Protein AF-A0A7S3XYK9-F1 (afdb_monomer_lite)

InterPro domains:
  IPR036617 Barrier-to-autointegration factor, BAF superfamily [G3DSA:1.10.150.40] (15-104)

Radius of gyration: 13.18 Å; chains: 1; bounding box: 29×31×31 Å

Secondary structure (DSSP, 8-state):
-PPPP-GGG----HHHHHHHHHSPP-S-GGGSTT--HHHHHHHHHSTT---SHHHHHHHHHHT--TT--HHHHHHHHHHHHHHTT--SSHHHHHHHHHHHHHHHSTTS--GGGSPP--

Sequence (118 aa):
MAAQYHPKRSQVSDEQLAQFLISRITGAVDEVPGVGPVAKRKLAEAEDNIQTTHQLLGKYLTLKGKETDCIEHCETFYQWLKTIGINQYRGAIVRSIAEKANTMMPGIYEGSLYPDDD

Structure (mmCIF, N/CA/C/O backbone):
data_AF-A0A7S3XYK9-F1
#
_entry.id   AF-A0A7S3XYK9-F1
#
loop_
_atom_site.group_PDB
_atom_site.id
_atom_site.type_symbol
_atom_site.label_atom_id
_atom_site.label_alt_id
_atom_site.label_comp_id
_atom_site.label_asym_id
_atom_site.label_entity_id
_atom_site.label_seq_id
_atom_site.pdbx_PDB_ins_code
_atom_site.Cartn_x
_atom_site.Cartn_y
_atom_site.Cartn_z
_atom_site.occupancy
_atom_site.B_iso_or_equiv
_atom_site.auth_seq_id
_atom_site.auth_comp_id
_atom_site.auth_asym_id
_atom_site.auth_atom_id
_atom_site.pdbx_PDB_model_num
ATOM 1 N N . MET A 1 1 ? -14.792 7.675 -17.427 1.00 43.09 1 MET A N 1
ATOM 2 C CA . MET A 1 1 ? -13.454 7.048 -17.391 1.00 43.09 1 MET A CA 1
ATOM 3 C C . MET A 1 1 ? -13.167 6.619 -15.963 1.00 43.09 1 MET A C 1
ATOM 5 O O . MET A 1 1 ? -13.463 7.388 -15.054 1.00 43.09 1 MET A O 1
ATOM 9 N N . ALA A 1 2 ? -12.713 5.385 -15.735 1.00 54.56 2 ALA A N 1
ATOM 10 C CA . ALA A 1 2 ? -12.299 4.970 -14.396 1.00 54.56 2 ALA A CA 1
ATOM 11 C C . ALA A 1 2 ? -11.046 5.769 -13.999 1.00 54.56 2 ALA A C 1
ATOM 13 O O . ALA A 1 2 ? -10.176 5.978 -14.836 1.00 54.56 2 ALA A O 1
ATOM 14 N N . ALA A 1 3 ? -10.978 6.266 -12.761 1.00 73.25 3 ALA A N 1
ATOM 15 C CA . ALA A 1 3 ? -9.769 6.922 -12.266 1.00 73.25 3 ALA A CA 1
ATOM 16 C C . ALA A 1 3 ? -8.603 5.924 -12.293 1.00 73.25 3 ALA A C 1
ATOM 18 O O . ALA A 1 3 ? -8.760 4.835 -11.735 1.00 73.25 3 ALA A O 1
ATOM 19 N N . GLN A 1 4 ? -7.496 6.314 -12.923 1.00 84.56 4 GLN A N 1
ATOM 20 C CA . GLN A 1 4 ? -6.237 5.571 -12.980 1.00 84.56 4 GLN A CA 1
ATOM 21 C C . GLN A 1 4 ? -5.319 6.016 -11.834 1.00 84.56 4 GLN A C 1
ATOM 23 O O . GLN A 1 4 ? -5.370 7.172 -11.394 1.00 84.56 4 GLN A O 1
ATOM 28 N N . TYR A 1 5 ? -4.501 5.100 -11.332 1.00 89.06 5 TYR A N 1
ATOM 29 C CA . TYR A 1 5 ? -3.456 5.384 -10.366 1.00 89.06 5 TYR A CA 1
ATOM 30 C C . TYR A 1 5 ? -2.380 6.292 -10.967 1.00 89.06 5 TYR A C 1
ATOM 32 O O . TYR A 1 5 ? -1.943 6.114 -12.100 1.00 89.06 5 TYR A O 1
ATOM 40 N N . HIS A 1 6 ? -1.925 7.248 -10.160 1.00 87.44 6 HIS A N 1
ATOM 41 C CA . HIS A 1 6 ? -0.733 8.033 -10.441 1.00 87.44 6 HIS A CA 1
ATOM 42 C C . HIS A 1 6 ? -0.025 8.360 -9.116 1.00 87.44 6 HIS A C 1
ATOM 44 O O . HIS A 1 6 ? -0.682 8.882 -8.202 1.00 87.44 6 HIS A O 1
ATOM 50 N N . PRO A 1 7 ? 1.287 8.096 -8.969 1.00 84.62 7 PRO A N 1
ATOM 51 C CA . PRO A 1 7 ? 1.997 8.279 -7.705 1.00 84.62 7 PRO A CA 1
ATOM 52 C C . PRO A 1 7 ? 2.022 9.743 -7.256 1.00 84.62 7 PRO A C 1
ATOM 54 O O . PRO A 1 7 ? 1.867 10.012 -6.064 1.00 84.62 7 PRO A O 1
ATOM 57 N N . LYS A 1 8 ? 2.110 10.709 -8.184 1.00 84.44 8 LYS A N 1
ATOM 58 C CA . LYS A 1 8 ? 2.086 12.147 -7.844 1.00 84.44 8 LYS A CA 1
ATOM 59 C C . LYS A 1 8 ? 0.718 12.651 -7.382 1.00 84.44 8 LYS A C 1
ATOM 61 O O . LYS A 1 8 ? 0.630 13.705 -6.768 1.00 84.44 8 LYS A O 1
ATOM 66 N N . ARG A 1 9 ? -0.352 11.888 -7.633 1.00 85.75 9 ARG A N 1
ATOM 67 C CA . ARG A 1 9 ? -1.706 12.186 -7.134 1.00 85.75 9 ARG A CA 1
ATOM 68 C C . ARG A 1 9 ? -1.969 11.558 -5.760 1.00 85.75 9 ARG A C 1
ATOM 70 O O . ARG A 1 9 ? -3.082 11.650 -5.237 1.00 85.75 9 ARG A O 1
ATOM 77 N N . SER A 1 10 ? -0.977 10.877 -5.179 1.00 82.88 10 SER A N 1
ATOM 78 C CA . SER A 1 10 ? -1.071 10.353 -3.818 1.00 82.88 10 SER A CA 1
ATOM 79 C C . SER A 1 10 ? -1.096 11.495 -2.799 1.00 82.88 10 SER A C 1
ATOM 81 O O . SER A 1 10 ? -0.338 12.452 -2.887 1.00 82.88 10 SER A O 1
ATOM 83 N N . GLN A 1 11 ? -1.983 11.389 -1.811 1.00 85.00 11 GLN A N 1
ATOM 84 C CA . GLN A 1 11 ? -2.095 12.354 -0.715 1.00 85.00 11 GLN A CA 1
ATOM 85 C C . GLN A 1 11 ? -1.312 11.853 0.508 1.00 85.00 11 GLN A C 1
ATOM 87 O O . GLN A 1 11 ? -1.889 11.640 1.571 1.00 85.00 11 GLN A O 1
ATOM 92 N N . VAL A 1 12 ? -0.017 11.585 0.332 1.00 90.75 12 VAL A N 1
ATOM 93 C CA . VAL A 1 12 ? 0.916 11.226 1.413 1.00 90.75 12 VAL A CA 1
ATOM 94 C C . VAL A 1 12 ? 2.098 12.185 1.364 1.00 90.75 12 VAL A C 1
ATOM 96 O O . VAL A 1 12 ? 2.652 12.405 0.286 1.00 90.75 12 VAL A O 1
ATOM 99 N N . SER A 1 13 ? 2.460 12.784 2.501 1.00 91.62 13 SER A N 1
ATOM 100 C CA . SER A 1 13 ? 3.654 13.630 2.547 1.00 91.62 13 SER A CA 1
ATOM 101 C C . SER A 1 13 ? 4.913 12.774 2.433 1.00 91.62 13 SER A C 1
ATOM 103 O O . SER A 1 13 ? 4.936 11.620 2.870 1.00 91.62 13 SER A O 1
ATOM 105 N N . ASP A 1 14 ? 5.984 13.339 1.880 1.00 90.94 14 ASP A N 1
ATOM 106 C CA . ASP A 1 14 ? 7.246 12.607 1.753 1.00 90.94 14 ASP A CA 1
ATOM 107 C C . ASP A 1 14 ? 7.827 12.224 3.123 1.00 90.94 14 ASP A C 1
ATOM 109 O O . ASP A 1 14 ? 8.415 11.157 3.258 1.00 90.94 14 ASP A O 1
ATOM 113 N N . GLU A 1 15 ? 7.583 13.027 4.164 1.00 94.56 15 GLU A N 1
ATOM 114 C CA . GLU A 1 15 ? 7.961 12.707 5.546 1.00 94.56 15 GLU A CA 1
ATOM 115 C C . GLU A 1 15 ? 7.201 11.484 6.086 1.00 94.56 15 GLU A C 1
ATOM 117 O O . GLU A 1 15 ? 7.814 10.555 6.613 1.00 94.56 15 GLU A O 1
ATOM 122 N N . GLN A 1 16 ? 5.874 11.441 5.910 1.00 95.12 16 GLN A N 1
ATOM 123 C CA . GLN A 1 16 ? 5.058 10.294 6.327 1.00 95.12 16 GLN A CA 1
ATOM 124 C C . GLN A 1 16 ? 5.470 9.023 5.586 1.00 95.12 16 GLN A C 1
ATOM 126 O O . GLN A 1 16 ? 5.561 7.950 6.189 1.00 95.12 16 GLN A O 1
ATOM 131 N N . LEU A 1 17 ? 5.735 9.143 4.283 1.00 95.38 17 LEU A N 1
ATOM 132 C CA . LEU A 1 17 ? 6.207 8.031 3.475 1.00 95.38 17 LEU A CA 1
ATOM 133 C C . LEU A 1 17 ? 7.583 7.559 3.955 1.00 95.38 17 LEU A C 1
ATOM 135 O O . LEU A 1 17 ? 7.732 6.380 4.263 1.00 95.38 17 LEU A O 1
ATOM 139 N N . ALA A 1 18 ? 8.560 8.458 4.086 1.00 96.19 18 ALA A N 1
ATOM 140 C CA . ALA A 1 18 ? 9.910 8.126 4.536 1.00 96.19 18 ALA A CA 1
ATOM 141 C C . ALA A 1 18 ? 9.897 7.425 5.901 1.00 96.19 18 ALA A C 1
ATOM 143 O O . ALA A 1 18 ? 10.529 6.378 6.061 1.00 96.19 18 ALA A O 1
ATOM 144 N N . GLN A 1 19 ? 9.108 7.937 6.852 1.00 96.75 19 GLN A N 1
ATOM 145 C CA . GLN A 1 19 ? 8.955 7.325 8.167 1.00 96.75 19 GLN A CA 1
ATOM 146 C C . GLN A 1 19 ? 8.391 5.902 8.069 1.00 96.75 19 GLN A C 1
ATOM 148 O O . GLN A 1 19 ? 8.907 4.988 8.717 1.00 96.75 19 GLN A O 1
ATOM 153 N N . PHE A 1 20 ? 7.367 5.676 7.243 1.00 97.19 20 PHE A N 1
ATOM 154 C CA . PHE A 1 20 ? 6.808 4.340 7.027 1.00 97.19 20 PHE A CA 1
ATOM 155 C C . PHE A 1 20 ? 7.827 3.376 6.389 1.00 97.19 20 PHE A C 1
ATOM 157 O O . PHE A 1 20 ? 7.928 2.210 6.792 1.00 97.19 20 PHE A O 1
ATOM 164 N N . LEU A 1 21 ? 8.635 3.849 5.435 1.00 97.00 21 LEU A N 1
ATOM 165 C CA . LEU A 1 21 ? 9.636 3.028 4.747 1.00 97.00 21 LEU A CA 1
ATOM 166 C C . LEU A 1 21 ? 10.754 2.549 5.676 1.00 97.00 21 LEU A C 1
ATOM 168 O O . LEU A 1 21 ? 11.120 1.375 5.604 1.00 97.00 21 LEU A O 1
ATOM 172 N N . ILE A 1 22 ? 11.228 3.389 6.598 1.00 96.31 22 ILE A N 1
ATOM 173 C CA . ILE A 1 22 ? 12.285 3.005 7.551 1.00 96.31 22 ILE A CA 1
ATOM 174 C C . ILE A 1 22 ? 11.758 2.249 8.780 1.00 96.31 22 ILE A C 1
ATOM 176 O O . ILE A 1 22 ? 12.515 1.551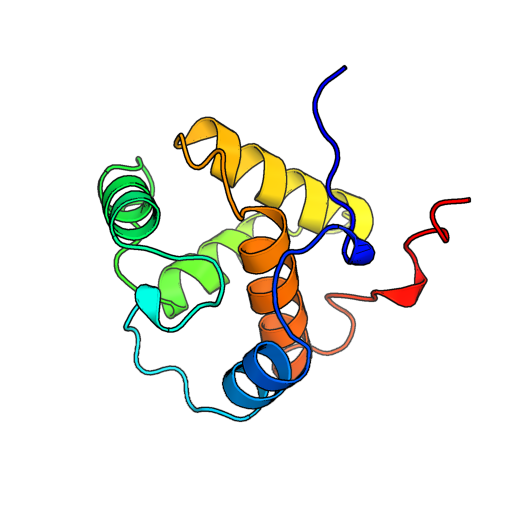 9.452 1.00 96.31 22 ILE A O 1
ATOM 180 N N . SER A 1 23 ? 10.465 2.371 9.090 1.00 95.88 23 SER A N 1
ATOM 181 C CA . SER A 1 23 ? 9.874 1.745 10.278 1.00 95.88 23 SER A CA 1
ATOM 182 C C . SER A 1 23 ? 9.700 0.234 10.115 1.00 95.88 23 SER A C 1
ATOM 184 O O . SER A 1 23 ? 9.446 -0.279 9.021 1.00 95.88 23 SER A O 1
ATOM 186 N N . ARG A 1 24 ? 9.782 -0.507 11.223 1.00 95.88 24 ARG A N 1
ATOM 187 C CA . ARG A 1 24 ? 9.423 -1.931 11.242 1.00 95.88 24 ARG A CA 1
ATOM 188 C C . ARG A 1 24 ? 7.907 -2.087 11.092 1.00 95.88 24 ARG A C 1
ATOM 190 O O . ARG A 1 24 ? 7.155 -1.393 11.763 1.00 95.88 24 ARG A O 1
ATOM 197 N N . ILE A 1 25 ? 7.481 -3.047 10.276 1.00 96.69 25 ILE A N 1
ATOM 198 C CA . ILE A 1 25 ? 6.072 -3.438 10.159 1.00 96.69 25 ILE A CA 1
ATOM 199 C C . ILE A 1 25 ? 5.640 -4.123 11.457 1.00 96.69 25 ILE A C 1
ATOM 201 O O . ILE A 1 25 ? 6.236 -5.125 11.860 1.00 96.69 25 ILE A O 1
ATOM 205 N N . THR A 1 26 ? 4.612 -3.589 12.114 1.00 97.31 26 THR A N 1
ATOM 206 C CA . THR A 1 26 ? 4.078 -4.154 13.365 1.00 97.31 26 THR A CA 1
ATOM 207 C C . THR A 1 26 ? 2.920 -5.113 13.116 1.00 97.31 26 THR A C 1
ATOM 209 O O . THR A 1 26 ? 2.616 -5.961 13.953 1.00 97.31 26 THR A O 1
ATOM 212 N N . GLY A 1 27 ? 2.293 -5.005 11.941 1.00 96.62 27 GLY A N 1
ATOM 213 C CA . GLY A 1 27 ? 1.065 -5.712 11.602 1.00 96.62 27 GLY A CA 1
ATOM 214 C C . GLY A 1 27 ? -0.194 -4.888 11.860 1.00 96.62 27 GLY A C 1
ATOM 215 O O . GLY A 1 27 ? -1.265 -5.332 11.463 1.00 96.62 27 GLY A O 1
ATOM 216 N N . ALA A 1 28 ? -0.096 -3.692 12.443 1.00 97.31 28 ALA A N 1
ATOM 217 C CA . ALA A 1 28 ? -1.213 -2.759 12.521 1.00 97.31 28 ALA A CA 1
ATOM 218 C C . ALA A 1 28 ? -1.475 -2.137 11.139 1.00 97.31 28 ALA A C 1
ATOM 220 O O . ALA A 1 28 ? -0.694 -1.322 10.668 1.00 97.31 28 ALA A O 1
ATOM 221 N N . VAL A 1 29 ? -2.569 -2.518 10.471 1.00 97.06 29 VAL A N 1
ATOM 222 C CA . VAL A 1 29 ? -2.834 -2.096 9.078 1.00 97.06 29 VAL A CA 1
ATOM 223 C C . VAL A 1 29 ? -3.011 -0.578 8.902 1.00 97.06 29 VAL A C 1
ATOM 225 O O . VAL A 1 29 ? -2.794 -0.051 7.817 1.00 97.06 29 VAL A O 1
ATOM 228 N N . ASP A 1 30 ? -3.375 0.133 9.968 1.00 96.38 30 ASP A N 1
ATOM 229 C CA . ASP A 1 30 ? -3.465 1.597 10.044 1.00 96.38 30 ASP A CA 1
ATOM 230 C C . ASP A 1 30 ? -2.104 2.301 10.174 1.00 96.38 30 ASP A C 1
ATOM 232 O O . ASP A 1 30 ? -2.048 3.527 10.140 1.00 96.38 30 ASP A O 1
ATOM 236 N N . GLU A 1 31 ? -0.997 1.555 10.256 1.00 96.75 31 GLU A N 1
ATOM 237 C CA . GLU A 1 31 ? 0.353 2.114 10.114 1.00 96.75 31 GLU A CA 1
ATOM 238 C C . GLU A 1 31 ? 0.676 2.495 8.652 1.00 96.75 31 GLU A C 1
ATOM 240 O O . GLU A 1 31 ? 1.628 3.231 8.398 1.00 96.75 31 GLU A O 1
ATOM 245 N N . VAL A 1 32 ? -0.118 2.009 7.687 1.00 97.81 32 VAL A N 1
ATOM 246 C CA . VAL A 1 32 ? 0.026 2.311 6.257 1.00 97.81 32 VAL A CA 1
ATOM 247 C C . VAL A 1 32 ? -0.604 3.674 5.947 1.00 97.81 32 VAL A C 1
ATOM 249 O O . VAL A 1 32 ? -1.814 3.845 6.141 1.00 97.81 32 VAL A O 1
ATOM 252 N N . PRO A 1 33 ? 0.152 4.644 5.399 1.00 97.88 33 PRO A N 1
ATOM 253 C CA . PRO A 1 33 ? -0.414 5.927 5.002 1.00 97.88 33 PRO A CA 1
ATOM 254 C C . PRO A 1 33 ? -1.617 5.779 4.057 1.00 97.88 33 PRO A C 1
ATOM 256 O O . PRO A 1 33 ? -1.597 5.034 3.078 1.00 97.88 33 PRO A O 1
ATOM 259 N N . GLY A 1 34 ? -2.697 6.497 4.373 1.00 96.44 34 GLY A N 1
ATOM 260 C CA . GLY A 1 34 ? -3.981 6.404 3.671 1.00 96.44 34 GLY A CA 1
ATOM 261 C C . GLY A 1 34 ? -4.962 5.370 4.242 1.00 96.44 34 GLY A C 1
ATOM 262 O O . GLY A 1 34 ? -6.141 5.408 3.883 1.00 96.44 34 GLY A O 1
ATOM 263 N N . VAL A 1 35 ? -4.543 4.498 5.169 1.00 97.75 35 VAL A N 1
ATOM 264 C CA . VAL A 1 35 ? -5.444 3.552 5.851 1.00 97.75 35 VAL A CA 1
ATOM 265 C C . VAL A 1 35 ? -6.016 4.171 7.130 1.00 97.75 35 VAL A C 1
ATOM 267 O O . VAL A 1 35 ? -5.479 4.032 8.222 1.00 97.75 35 VAL A O 1
ATOM 270 N N . GLY A 1 36 ? -7.158 4.848 6.995 1.00 96.56 36 GLY A N 1
ATOM 271 C CA . GLY A 1 36 ? -7.961 5.312 8.135 1.00 96.56 36 GLY A CA 1
ATOM 272 C C . GLY A 1 36 ? -8.956 4.260 8.661 1.00 96.56 36 GLY A C 1
ATOM 273 O O . GLY A 1 36 ? -9.079 3.176 8.084 1.00 96.56 36 GLY A O 1
ATOM 274 N N . PRO A 1 37 ? -9.766 4.587 9.692 1.00 97.69 37 PRO A N 1
ATOM 275 C CA . PRO A 1 37 ? -10.712 3.649 10.315 1.00 97.69 37 PRO A CA 1
ATOM 276 C C . PRO A 1 37 ? -11.695 2.992 9.335 1.00 97.69 37 PRO A C 1
ATOM 278 O O . PRO A 1 37 ? -12.020 1.813 9.461 1.00 97.69 37 PRO A O 1
ATOM 281 N N . VAL A 1 38 ? -12.152 3.742 8.325 1.00 97.56 38 VAL A N 1
ATOM 282 C CA . VAL A 1 38 ? -13.059 3.224 7.287 1.00 97.56 38 VAL A CA 1
ATOM 283 C C . VAL A 1 38 ? -12.343 2.237 6.367 1.00 97.56 38 VAL A C 1
ATOM 285 O O . VAL A 1 38 ? -12.889 1.173 6.091 1.00 97.56 38 VAL A O 1
ATOM 288 N N . ALA A 1 39 ? -11.126 2.563 5.919 1.00 98.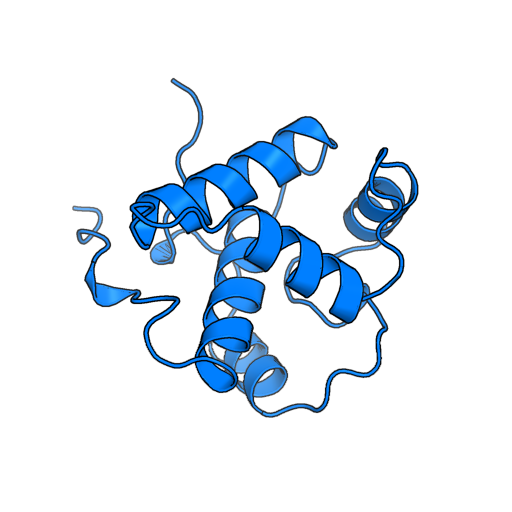06 39 ALA A N 1
ATOM 289 C CA . ALA A 1 39 ? -10.330 1.679 5.071 1.00 98.06 39 ALA A CA 1
ATOM 290 C C . ALA A 1 39 ? -9.954 0.393 5.820 1.00 98.06 39 ALA A C 1
ATOM 292 O O . ALA A 1 39 ? -10.159 -0.692 5.291 1.00 98.06 39 ALA A O 1
ATOM 293 N N . LYS A 1 40 ? -9.523 0.507 7.084 1.00 98.31 40 LYS A N 1
ATOM 294 C CA . LYS A 1 40 ? -9.255 -0.628 7.980 1.00 98.31 40 LYS A CA 1
ATOM 295 C C . LYS A 1 40 ? -10.461 -1.559 8.109 1.00 98.31 40 LYS A C 1
ATOM 297 O O . LYS A 1 40 ? -10.321 -2.767 7.956 1.00 98.31 40 LYS A O 1
ATOM 302 N N . ARG A 1 41 ? -11.659 -1.003 8.326 1.00 98.31 41 ARG A N 1
ATOM 303 C CA . ARG A 1 41 ? -12.896 -1.794 8.369 1.00 98.31 41 ARG A CA 1
ATOM 304 C C . ARG A 1 41 ? -13.177 -2.481 7.029 1.00 98.31 41 ARG A C 1
ATOM 306 O O . ARG A 1 41 ? -13.501 -3.659 7.022 1.00 98.31 41 ARG A O 1
ATOM 313 N N . LYS A 1 42 ? -13.019 -1.778 5.903 1.00 98.50 42 LYS A N 1
ATOM 314 C CA . LYS A 1 42 ? -13.246 -2.355 4.567 1.00 98.50 42 LYS A CA 1
ATOM 315 C C . LYS A 1 42 ? -12.258 -3.452 4.194 1.00 98.50 42 LYS A C 1
ATOM 317 O O . LYS A 1 42 ? -12.660 -4.419 3.564 1.00 98.50 42 LYS A O 1
ATOM 322 N N . LEU A 1 43 ? -11.010 -3.335 4.630 1.00 98.44 43 LEU A N 1
ATOM 323 C CA . LEU A 1 43 ? -10.001 -4.383 4.494 1.00 98.44 43 LEU A CA 1
ATOM 324 C C . LEU A 1 43 ? -10.401 -5.656 5.256 1.00 98.44 43 LEU A C 1
ATOM 326 O O . LEU A 1 43 ? -10.314 -6.744 4.694 1.00 98.44 43 LEU A O 1
ATOM 330 N N . ALA A 1 44 ? -10.906 -5.516 6.485 1.00 98.19 44 ALA A N 1
ATOM 331 C CA . ALA A 1 44 ? -11.368 -6.645 7.294 1.00 98.19 44 ALA A CA 1
ATOM 332 C C . ALA A 1 44 ? -12.696 -7.257 6.799 1.00 98.19 44 ALA A C 1
ATOM 334 O O . ALA A 1 44 ? -12.908 -8.455 6.942 1.00 98.19 44 ALA A O 1
ATOM 335 N N . GLU A 1 45 ? -13.591 -6.448 6.222 1.00 98.06 45 GLU A N 1
ATOM 336 C CA . GLU A 1 45 ? -14.873 -6.891 5.639 1.00 98.06 45 GLU A CA 1
ATOM 337 C C . GLU A 1 45 ? -14.730 -7.489 4.226 1.00 98.06 45 GLU A C 1
ATOM 339 O O . GLU A 1 45 ? -15.681 -8.083 3.719 1.00 98.06 45 GLU A O 1
ATOM 344 N N . ALA A 1 46 ? -13.585 -7.297 3.562 1.00 97.19 46 ALA A N 1
ATOM 345 C CA . ALA A 1 46 ? -13.331 -7.852 2.238 1.00 97.19 46 ALA A CA 1
ATOM 346 C C . ALA A 1 46 ? -13.248 -9.385 2.283 1.00 97.19 46 ALA A C 1
ATOM 348 O O . ALA A 1 46 ? -12.918 -9.970 3.311 1.00 97.19 46 ALA A O 1
ATOM 349 N N . GLU A 1 47 ? -13.464 -10.035 1.137 1.00 96.94 47 GLU A N 1
ATOM 350 C CA . GLU A 1 47 ? -13.320 -11.492 0.997 1.00 96.94 47 GLU A CA 1
ATOM 351 C C . GLU A 1 47 ? -11.932 -11.987 1.441 1.00 96.94 47 GLU A C 1
ATOM 353 O O . GLU A 1 47 ? -11.820 -13.007 2.115 1.00 96.94 47 GLU A O 1
ATOM 358 N N . ASP A 1 48 ? -10.884 -11.211 1.145 1.00 96.31 48 ASP A N 1
ATOM 359 C CA . ASP A 1 48 ? -9.508 -11.505 1.555 1.00 96.31 48 ASP A CA 1
ATOM 360 C C . ASP A 1 48 ? -9.266 -11.356 3.081 1.00 96.31 48 ASP A C 1
ATOM 362 O O . ASP A 1 48 ? -8.211 -11.765 3.564 1.00 96.31 48 ASP A O 1
ATOM 366 N N . ASN A 1 49 ? -10.203 -10.757 3.837 1.00 97.69 49 ASN A N 1
ATOM 367 C CA . ASN A 1 49 ? -10.142 -10.509 5.288 1.00 97.69 49 ASN A CA 1
ATOM 368 C C . ASN A 1 49 ? -8.770 -9.982 5.756 1.00 97.69 49 ASN A C 1
ATOM 370 O O . ASN A 1 49 ? -8.054 -10.600 6.552 1.00 97.69 49 ASN A O 1
ATOM 374 N N . ILE A 1 50 ? -8.379 -8.823 5.226 1.00 98.38 50 ILE A N 1
ATOM 375 C CA . ILE A 1 50 ? -7.080 -8.210 5.496 1.00 98.38 50 ILE A CA 1
ATOM 376 C C . ILE A 1 50 ? -7.124 -7.506 6.856 1.00 98.38 50 ILE A C 1
ATOM 378 O O . ILE A 1 50 ? -7.732 -6.449 7.013 1.00 98.38 50 ILE A O 1
ATOM 382 N N . GLN A 1 51 ? -6.437 -8.078 7.842 1.00 97.94 51 GLN A N 1
ATOM 383 C CA . GLN A 1 51 ? -6.385 -7.572 9.218 1.00 97.94 51 GLN A CA 1
ATOM 384 C C . GLN A 1 51 ? -5.032 -6.949 9.573 1.00 97.94 51 GLN A C 1
ATOM 386 O O . GLN A 1 51 ? -4.931 -6.205 10.549 1.00 97.94 51 GLN A O 1
ATOM 391 N N . THR A 1 52 ? -3.996 -7.235 8.781 1.00 98.62 52 THR A N 1
ATOM 392 C CA . THR A 1 52 ? -2.622 -6.819 9.061 1.00 98.62 52 THR A CA 1
ATOM 393 C C . THR A 1 52 ? -1.922 -6.208 7.854 1.00 98.62 52 THR A C 1
ATOM 395 O O . THR A 1 52 ? -2.228 -6.526 6.703 1.00 98.62 52 THR A O 1
ATOM 398 N N . THR A 1 53 ? -0.904 -5.387 8.111 1.00 98.56 53 THR A N 1
ATOM 399 C CA . THR A 1 53 ? -0.023 -4.835 7.066 1.00 98.56 53 THR A CA 1
ATOM 400 C C . THR A 1 53 ? 0.671 -5.927 6.251 1.00 98.56 53 THR A C 1
ATOM 402 O O . THR A 1 53 ? 0.813 -5.793 5.039 1.00 98.56 53 THR A O 1
ATOM 405 N N . HIS A 1 54 ? 1.059 -7.036 6.889 1.00 98.44 54 HIS A N 1
ATOM 406 C CA . HIS A 1 54 ? 1.666 -8.184 6.210 1.00 98.44 54 HIS A CA 1
ATOM 407 C C . HIS A 1 54 ? 0.716 -8.796 5.178 1.00 98.44 54 HIS A C 1
ATOM 409 O O . HIS A 1 54 ? 1.129 -9.079 4.058 1.00 98.44 54 HIS A O 1
ATOM 415 N N . GLN A 1 55 ? -0.561 -8.960 5.534 1.00 98.69 55 GLN A N 1
ATOM 416 C CA . GLN A 1 55 ? -1.581 -9.452 4.608 1.00 98.69 55 GLN A CA 1
ATOM 417 C C . GLN A 1 55 ? -1.842 -8.451 3.482 1.00 98.69 55 GLN A C 1
ATOM 419 O O . GLN A 1 55 ? -1.986 -8.868 2.340 1.00 98.69 55 GLN A O 1
ATOM 424 N N . LEU A 1 56 ? -1.852 -7.144 3.768 1.00 98.62 56 LEU A N 1
ATOM 425 C CA . LEU A 1 56 ? -2.026 -6.121 2.733 1.00 98.62 56 LEU A CA 1
ATOM 426 C C . LEU A 1 56 ? -0.863 -6.116 1.727 1.00 98.62 56 LEU A C 1
ATOM 428 O O . LEU A 1 56 ? -1.090 -6.054 0.520 1.00 98.62 56 LEU A O 1
ATOM 432 N N . LEU A 1 57 ? 0.374 -6.253 2.214 1.00 98.44 57 LEU A N 1
ATOM 433 C CA . LEU A 1 57 ? 1.553 -6.476 1.373 1.00 98.44 57 LEU A CA 1
ATOM 434 C C . LEU A 1 57 ? 1.430 -7.775 0.580 1.00 98.44 57 LEU A C 1
ATOM 436 O O . LEU A 1 57 ? 1.627 -7.766 -0.628 1.00 98.44 57 LEU A O 1
ATOM 440 N N . GLY A 1 58 ? 1.051 -8.875 1.231 1.00 98.25 58 GLY A N 1
ATOM 441 C CA . GLY A 1 58 ? 0.800 -10.151 0.568 1.00 98.25 58 GLY A CA 1
ATOM 442 C C . GLY A 1 58 ? -0.217 -10.010 -0.562 1.00 98.25 58 GLY A C 1
ATOM 443 O O . GLY A 1 58 ? 0.036 -10.468 -1.672 1.00 98.25 58 GLY A O 1
ATOM 444 N N . LYS A 1 59 ? -1.316 -9.285 -0.326 1.00 98.50 59 LYS A N 1
ATOM 445 C CA . LYS A 1 59 ? -2.322 -9.010 -1.348 1.00 98.50 59 LYS A CA 1
ATOM 446 C C . LYS A 1 59 ? -1.732 -8.253 -2.529 1.00 98.50 59 LYS A C 1
ATOM 448 O O . LYS A 1 59 ? -1.927 -8.685 -3.660 1.00 98.50 59 LYS A O 1
ATOM 453 N N . TYR A 1 60 ? -0.979 -7.181 -2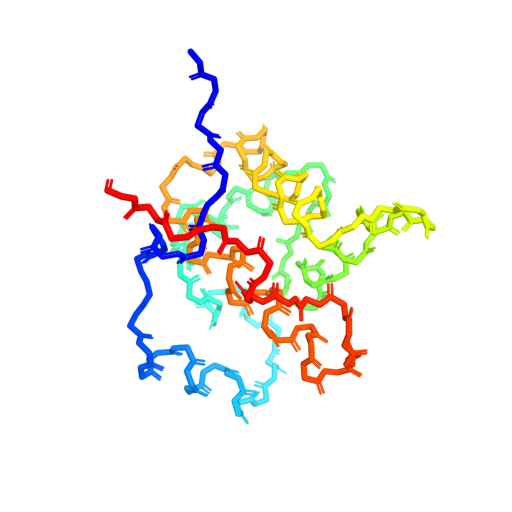.285 1.00 98.50 60 TYR A N 1
ATOM 454 C CA . TYR A 1 60 ? -0.261 -6.479 -3.349 1.00 98.50 60 TYR A CA 1
ATOM 455 C C . TYR A 1 60 ? 0.617 -7.447 -4.149 1.00 98.50 60 TYR A C 1
ATOM 457 O O . TYR A 1 60 ? 0.487 -7.524 -5.364 1.00 98.50 60 TYR A O 1
ATOM 465 N N . LEU A 1 61 ? 1.434 -8.263 -3.484 1.00 97.81 61 LEU A N 1
ATOM 466 C CA . LEU A 1 61 ? 2.342 -9.205 -4.146 1.00 97.81 61 LEU A CA 1
ATOM 467 C C . LEU A 1 61 ? 1.613 -10.273 -4.969 1.00 97.81 61 LEU A C 1
ATOM 469 O O . LEU A 1 61 ? 2.069 -10.605 -6.056 1.00 97.81 61 LEU A O 1
ATOM 473 N N . THR A 1 62 ? 0.461 -10.767 -4.509 1.00 97.56 62 THR A N 1
ATOM 474 C CA . THR A 1 62 ? -0.331 -11.760 -5.261 1.00 97.56 62 THR A CA 1
ATOM 475 C C . THR A 1 62 ? -0.866 -11.228 -6.592 1.00 97.56 62 THR A C 1
ATOM 477 O O . THR A 1 62 ? -1.182 -12.017 -7.476 1.00 97.56 62 THR A O 1
ATOM 480 N N . LEU A 1 63 ? -0.947 -9.902 -6.751 1.00 97.00 63 LEU A N 1
ATOM 481 C CA . LEU A 1 63 ? -1.372 -9.251 -7.991 1.00 97.00 63 LEU A CA 1
ATOM 482 C C . LEU A 1 63 ? -0.216 -9.052 -8.988 1.00 97.00 63 LEU A C 1
ATOM 484 O O . LEU A 1 63 ? -0.455 -8.575 -10.095 1.00 97.00 63 LEU A O 1
ATOM 488 N N . LYS A 1 64 ? 1.028 -9.402 -8.626 1.00 95.75 64 LYS A N 1
ATOM 489 C CA . LYS A 1 64 ? 2.177 -9.354 -9.538 1.00 95.75 64 LYS A CA 1
ATOM 490 C C . LYS A 1 64 ? 2.230 -10.631 -10.376 1.00 95.75 64 LYS A C 1
ATOM 492 O O . LYS A 1 64 ? 2.690 -11.672 -9.909 1.00 95.75 64 LYS A O 1
ATOM 497 N N . GLY A 1 65 ? 1.776 -10.547 -11.624 1.00 93.56 65 GLY A N 1
ATOM 498 C CA . GLY A 1 65 ? 1.979 -11.600 -12.615 1.00 93.56 65 GLY A CA 1
ATOM 499 C C . GLY A 1 65 ? 3.410 -11.622 -13.159 1.00 93.56 65 GLY A C 1
ATOM 500 O O . GLY A 1 65 ? 4.184 -10.685 -12.970 1.00 93.56 65 GLY A O 1
ATOM 501 N N . LYS A 1 66 ? 3.755 -12.701 -13.872 1.00 92.38 66 LYS A N 1
ATOM 502 C CA . LYS A 1 66 ? 5.092 -12.900 -14.460 1.00 92.38 66 LYS A CA 1
ATOM 503 C C . LYS A 1 66 ? 5.491 -11.781 -15.434 1.00 92.38 66 LYS A C 1
ATOM 505 O O . LYS A 1 66 ? 6.634 -11.347 -15.415 1.00 92.38 66 LYS A O 1
ATOM 510 N N . GLU A 1 67 ? 4.543 -11.329 -16.252 1.00 92.06 67 GLU A N 1
ATOM 511 C CA . GLU A 1 67 ? 4.746 -10.303 -17.288 1.00 92.06 67 GLU A CA 1
ATOM 512 C C . GLU A 1 67 ? 4.121 -8.951 -16.895 1.00 92.06 67 GLU A C 1
ATOM 514 O O . GLU A 1 67 ? 4.079 -8.030 -17.702 1.00 92.06 67 GLU A O 1
ATOM 519 N N . THR A 1 68 ? 3.607 -8.830 -15.664 1.00 91.69 68 THR A N 1
ATOM 520 C CA . THR A 1 68 ? 2.944 -7.612 -15.187 1.00 91.69 68 THR A CA 1
ATOM 521 C C . THR A 1 68 ? 3.993 -6.551 -14.891 1.00 91.69 68 THR A C 1
ATOM 523 O O . THR A 1 68 ? 4.840 -6.736 -14.008 1.00 91.69 68 THR A O 1
ATOM 526 N N . ASP A 1 69 ? 3.934 -5.421 -15.586 1.00 92.25 69 ASP A N 1
ATOM 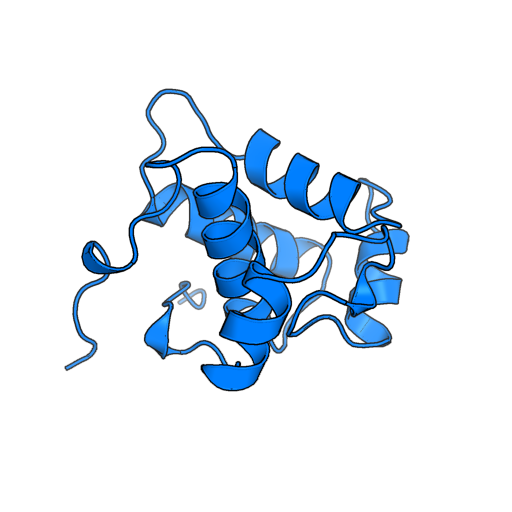527 C CA . ASP A 1 69 ? 4.850 -4.305 -15.352 1.00 92.25 69 ASP A CA 1
ATOM 528 C C . ASP A 1 69 ? 4.530 -3.551 -14.041 1.00 92.25 69 ASP A C 1
ATOM 530 O O . ASP A 1 69 ? 3.677 -3.953 -13.244 1.00 92.25 69 ASP A O 1
ATOM 534 N N . CYS A 1 70 ? 5.287 -2.496 -13.733 1.00 91.81 70 CYS A N 1
ATOM 535 C CA . CYS A 1 70 ? 5.058 -1.700 -12.524 1.00 91.81 70 CYS A CA 1
ATOM 536 C C . CYS A 1 70 ? 3.714 -0.952 -12.551 1.00 91.81 70 CYS A C 1
ATOM 538 O O . CYS A 1 70 ? 3.058 -0.829 -11.514 1.00 91.81 70 CYS A O 1
ATOM 540 N N . ILE A 1 71 ? 3.329 -0.410 -13.707 1.00 93.44 71 ILE A N 1
ATOM 541 C CA . ILE A 1 71 ? 2.148 0.443 -13.854 1.00 93.44 71 ILE A CA 1
ATOM 542 C C . ILE A 1 71 ? 0.895 -0.413 -13.718 1.00 93.44 71 ILE A C 1
ATOM 544 O O . ILE A 1 71 ? 0.021 -0.106 -12.908 1.00 93.44 71 ILE A O 1
ATOM 548 N N . GLU A 1 72 ? 0.843 -1.527 -14.443 1.00 94.69 72 GLU A N 1
ATOM 549 C CA . GLU A 1 72 ? -0.238 -2.503 -14.379 1.00 94.69 72 GLU A CA 1
ATOM 550 C C . GLU A 1 72 ? -0.383 -3.080 -12.966 1.00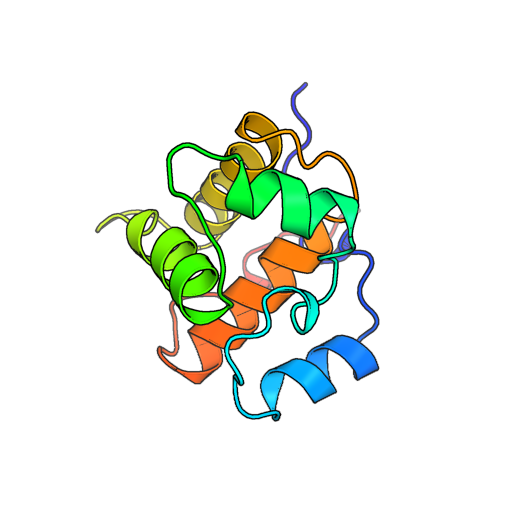 94.69 72 GLU A C 1
ATOM 552 O O . GLU A 1 72 ? -1.501 -3.222 -12.466 1.00 94.69 72 GLU A O 1
ATOM 557 N N . HIS A 1 73 ? 0.728 -3.361 -12.275 1.00 96.88 73 HIS A N 1
ATOM 558 C CA . HIS A 1 73 ? 0.690 -3.901 -10.915 1.00 96.88 73 HIS A CA 1
ATOM 559 C C . HIS A 1 73 ? 0.055 -2.922 -9.918 1.00 96.88 73 HIS A C 1
ATOM 561 O O . HIS A 1 73 ? -0.871 -3.283 -9.182 1.00 96.88 73 HIS A O 1
ATOM 567 N N . CYS A 1 74 ? 0.507 -1.666 -9.917 1.00 96.94 74 CYS A N 1
ATOM 568 C CA . CYS A 1 74 ? -0.060 -0.626 -9.063 1.00 96.94 74 CYS A CA 1
ATOM 569 C C . CYS A 1 74 ? -1.512 -0.300 -9.432 1.00 96.94 74 CYS A C 1
ATOM 571 O O . CYS A 1 74 ? -2.335 -0.109 -8.535 1.00 96.94 74 CYS A O 1
ATOM 573 N N . GLU A 1 75 ? -1.845 -0.271 -10.724 1.00 96.00 75 GLU A N 1
ATOM 574 C CA . GLU A 1 75 ? -3.207 -0.037 -11.207 1.00 96.00 75 GLU A CA 1
ATOM 575 C C . GLU A 1 75 ? -4.155 -1.153 -10.760 1.00 96.00 75 GLU A C 1
ATOM 577 O O . GLU A 1 75 ? -5.231 -0.886 -10.223 1.00 96.00 75 GLU A O 1
ATOM 582 N N . THR A 1 76 ? -3.731 -2.410 -10.892 1.00 97.06 76 THR A N 1
ATOM 583 C CA . THR A 1 76 ? -4.511 -3.576 -10.458 1.00 97.06 76 THR A CA 1
ATOM 584 C C . THR A 1 76 ? -4.804 -3.500 -8.961 1.00 97.06 76 THR A C 1
ATOM 586 O O . THR A 1 76 ? -5.947 -3.688 -8.534 1.00 97.06 76 THR A O 1
ATOM 589 N N . PHE A 1 77 ? -3.808 -3.141 -8.148 1.00 98.31 77 PHE A N 1
ATOM 590 C CA . PHE A 1 77 ? -4.009 -2.950 -6.712 1.00 98.31 77 PHE A CA 1
ATOM 591 C C . PHE A 1 77 ? -4.913 -1.745 -6.398 1.00 98.31 77 PHE A C 1
ATOM 593 O O . PHE A 1 77 ? -5.796 -1.834 -5.541 1.00 98.31 77 PHE A O 1
ATOM 600 N N . TYR A 1 78 ? -4.770 -0.636 -7.129 1.00 97.44 78 TYR A N 1
ATOM 601 C CA . TYR A 1 78 ? -5.617 0.553 -7.000 1.00 97.44 78 TYR A CA 1
ATOM 602 C C . TYR A 1 78 ? -7.094 0.273 -7.320 1.00 97.44 78 TYR A C 1
ATOM 604 O O . TYR A 1 78 ? -7.994 0.790 -6.639 1.00 97.44 78 TYR A O 1
ATOM 612 N N . GLN A 1 79 ? -7.360 -0.549 -8.339 1.00 97.12 79 GLN A N 1
ATOM 613 C CA . GLN A 1 79 ? -8.713 -0.982 -8.682 1.00 97.12 79 GLN A CA 1
ATOM 614 C C . GLN A 1 79 ? -9.248 -2.008 -7.682 1.00 97.12 79 GLN A C 1
ATOM 616 O O . GLN A 1 79 ? -10.404 -1.890 -7.288 1.00 97.12 79 GLN A O 1
ATOM 621 N N . TRP A 1 80 ? -8.431 -2.935 -7.175 1.00 98.00 80 TRP A N 1
ATOM 622 C CA . TRP A 1 80 ? -8.865 -3.843 -6.106 1.00 98.00 80 TRP A CA 1
ATOM 623 C C . TRP A 1 80 ? -9.288 -3.087 -4.833 1.00 98.00 80 TRP A C 1
ATOM 625 O O . TRP A 1 80 ? -10.341 -3.364 -4.260 1.00 98.00 80 TRP A O 1
ATOM 635 N N . LEU A 1 81 ? -8.550 -2.046 -4.425 1.00 98.00 81 LEU A N 1
ATOM 636 C CA . LEU A 1 81 ? -8.970 -1.193 -3.301 1.00 98.00 81 LEU A CA 1
ATOM 637 C C . LEU A 1 81 ? -10.358 -0.571 -3.550 1.00 98.00 81 LEU A C 1
ATOM 639 O O . LEU A 1 81 ? -11.174 -0.452 -2.635 1.00 98.00 81 LEU A O 1
ATOM 643 N N . LYS A 1 82 ? -10.654 -0.210 -4.804 1.00 97.06 82 LYS A N 1
ATOM 644 C CA . LYS A 1 82 ? -11.967 0.308 -5.203 1.00 97.06 82 LYS A CA 1
ATOM 645 C C . LYS A 1 82 ? -13.056 -0.755 -5.104 1.00 97.06 82 LYS A C 1
ATOM 647 O O . LYS A 1 82 ? -14.149 -0.441 -4.638 1.00 97.06 82 LYS A O 1
ATOM 652 N N . THR A 1 83 ? -12.781 -1.987 -5.537 1.00 97.44 83 THR A N 1
ATOM 653 C CA . THR A 1 83 ? -13.774 -3.075 -5.541 1.00 97.44 83 THR A CA 1
ATOM 654 C C . THR A 1 83 ? -14.193 -3.454 -4.124 1.00 97.44 83 THR A C 1
ATOM 656 O O . THR A 1 83 ? -15.354 -3.782 -3.911 1.00 97.44 83 THR A O 1
ATOM 659 N N . ILE A 1 84 ? -13.297 -3.316 -3.140 1.00 97.75 84 ILE A N 1
ATOM 660 C CA . ILE A 1 84 ? -13.621 -3.500 -1.713 1.00 97.75 84 ILE A CA 1
ATOM 661 C C . ILE A 1 84 ? -14.188 -2.231 -1.044 1.00 97.75 84 ILE A C 1
ATOM 663 O O . ILE A 1 84 ? -14.410 -2.196 0.165 1.00 97.75 84 ILE A O 1
ATOM 667 N N . GLY A 1 85 ? -14.444 -1.168 -1.814 1.00 97.00 85 GLY A N 1
ATOM 668 C CA . GLY A 1 85 ? -15.134 0.040 -1.356 1.00 97.00 85 GLY A CA 1
ATOM 669 C C . GLY A 1 85 ? -14.249 1.126 -0.736 1.00 97.00 85 GLY A C 1
ATOM 670 O O . GLY A 1 85 ? -14.779 2.068 -0.140 1.00 97.00 85 GLY A O 1
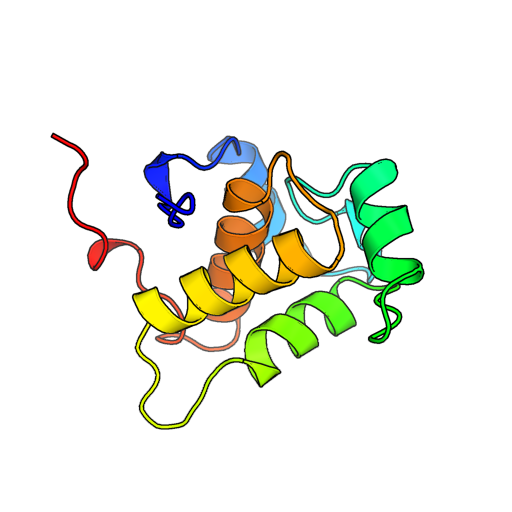ATOM 671 N N . ILE A 1 86 ? -12.923 1.051 -0.871 1.00 97.31 86 ILE A N 1
ATOM 672 C CA . ILE A 1 86 ? -12.013 2.124 -0.450 1.00 97.31 86 ILE A CA 1
ATOM 673 C C . ILE A 1 86 ? -11.932 3.143 -1.585 1.00 97.31 86 ILE A C 1
ATOM 675 O O . ILE A 1 86 ? -11.279 2.912 -2.590 1.00 97.31 86 ILE A O 1
ATOM 679 N N . ASN A 1 87 ? -12.609 4.285 -1.451 1.00 93.25 87 ASN A N 1
ATOM 680 C CA . ASN A 1 87 ? -12.685 5.279 -2.532 1.00 93.25 87 ASN A CA 1
ATOM 681 C C . ASN A 1 87 ? -11.690 6.438 -2.383 1.00 93.25 87 ASN A C 1
ATOM 683 O O . ASN A 1 87 ? -11.209 6.959 -3.390 1.00 93.25 87 ASN A O 1
ATOM 687 N N . GLN A 1 88 ? -11.363 6.815 -1.146 1.00 92.56 88 GLN A N 1
ATOM 688 C CA . GLN A 1 88 ? -10.448 7.912 -0.815 1.00 92.56 88 GLN A CA 1
ATOM 689 C C . GLN A 1 88 ? -9.057 7.373 -0.473 1.00 92.56 88 GLN A C 1
ATOM 691 O O . GLN A 1 88 ? -8.924 6.216 -0.085 1.00 92.56 88 GLN A O 1
ATOM 696 N N . TYR A 1 89 ? -8.023 8.201 -0.641 1.00 94.94 89 TYR A N 1
ATOM 697 C CA . TYR A 1 89 ? -6.627 7.905 -0.274 1.00 94.94 89 TYR A CA 1
ATOM 698 C C . TYR A 1 89 ? -5.996 6.641 -0.886 1.00 94.94 89 TYR A C 1
ATOM 700 O O . TYR A 1 89 ? -4.852 6.329 -0.576 1.00 94.94 89 TYR A O 1
ATOM 708 N N . ARG A 1 90 ? -6.660 5.955 -1.826 1.00 95.62 90 ARG A N 1
ATOM 709 C CA . ARG A 1 90 ? -6.115 4.772 -2.517 1.00 95.62 90 ARG A CA 1
ATOM 710 C C . ARG A 1 90 ? -4.722 5.002 -3.097 1.00 95.62 90 ARG A C 1
ATOM 712 O O . ARG A 1 90 ? -3.873 4.134 -2.981 1.00 95.62 90 ARG A O 1
ATOM 719 N N . GLY A 1 91 ? -4.478 6.176 -3.685 1.00 96.00 91 GLY A N 1
ATOM 720 C CA . GLY A 1 91 ? -3.164 6.509 -4.240 1.00 96.00 91 GLY A CA 1
ATOM 721 C C . GLY A 1 91 ? -2.064 6.541 -3.175 1.00 96.00 91 GLY A C 1
ATOM 722 O O . GLY A 1 91 ? -0.960 6.082 -3.437 1.00 96.00 91 GLY A O 1
ATOM 723 N N . ALA A 1 92 ? -2.375 7.018 -1.964 1.00 96.69 92 ALA A N 1
ATOM 724 C CA . ALA A 1 92 ? -1.448 6.965 -0.832 1.00 96.69 92 ALA A CA 1
ATOM 725 C C . ALA A 1 92 ? -1.173 5.514 -0.414 1.00 96.69 92 ALA A C 1
ATOM 727 O O . ALA A 1 92 ? -0.014 5.134 -0.307 1.00 96.69 92 ALA A O 1
ATOM 728 N N . ILE A 1 93 ? -2.220 4.687 -0.302 1.00 98.06 93 ILE A N 1
ATOM 729 C CA . ILE A 1 93 ? -2.083 3.266 0.055 1.00 98.06 93 ILE A CA 1
ATOM 730 C C . ILE A 1 93 ? -1.206 2.529 -0.966 1.00 98.06 93 ILE A C 1
ATOM 732 O O . ILE A 1 93 ? -0.278 1.823 -0.578 1.00 98.06 93 ILE A O 1
ATOM 736 N N . VAL A 1 94 ? -1.470 2.708 -2.266 1.00 98.00 94 VAL A N 1
ATOM 737 C CA . VAL A 1 94 ? -0.695 2.066 -3.340 1.00 98.00 94 VAL A CA 1
ATOM 738 C C . VAL A 1 94 ? 0.762 2.515 -3.294 1.00 98.00 94 VAL A C 1
ATOM 740 O O . VAL A 1 94 ? 1.633 1.652 -3.236 1.00 98.00 94 VAL A O 1
ATOM 743 N N . ARG A 1 95 ? 1.038 3.829 -3.246 1.00 96.75 95 ARG A N 1
ATOM 744 C CA . ARG A 1 95 ? 2.414 4.350 -3.179 1.00 96.75 95 ARG A CA 1
ATOM 745 C C . ARG A 1 95 ? 3.147 3.793 -1.962 1.00 96.75 95 ARG A C 1
ATOM 747 O O . ARG A 1 95 ? 4.239 3.262 -2.105 1.00 96.75 95 ARG A O 1
ATOM 754 N N . SER A 1 96 ? 2.538 3.847 -0.778 1.00 97.69 96 SER A N 1
ATOM 755 C CA . SER A 1 96 ? 3.164 3.355 0.450 1.00 97.69 96 SER A CA 1
ATOM 756 C C . SER A 1 96 ? 3.463 1.859 0.404 1.00 97.69 96 SER A C 1
ATOM 758 O O . SER A 1 96 ? 4.572 1.455 0.744 1.00 97.69 96 SER A O 1
ATOM 760 N N . ILE A 1 97 ? 2.510 1.033 -0.034 1.00 98.38 97 ILE A N 1
ATOM 761 C CA . ILE A 1 97 ? 2.699 -0.419 -0.123 1.00 98.38 97 ILE A CA 1
ATOM 762 C C . ILE A 1 97 ? 3.731 -0.787 -1.193 1.00 98.38 97 ILE A C 1
ATOM 764 O O . ILE A 1 97 ? 4.588 -1.628 -0.926 1.00 98.38 97 ILE A O 1
ATOM 768 N N . ALA A 1 98 ? 3.690 -0.147 -2.363 1.00 97.56 98 ALA A N 1
ATOM 769 C CA . ALA A 1 98 ? 4.614 -0.417 -3.459 1.00 97.56 98 ALA A CA 1
ATOM 770 C C . ALA A 1 98 ? 6.058 -0.031 -3.103 1.00 97.56 98 ALA A C 1
ATOM 772 O O . ALA A 1 98 ? 6.965 -0.848 -3.250 1.00 97.56 98 ALA A O 1
ATOM 773 N N . GLU A 1 99 ? 6.264 1.163 -2.542 1.00 97.06 99 GLU A N 1
ATOM 774 C CA . GLU A 1 99 ? 7.576 1.622 -2.072 1.00 97.06 99 GLU A CA 1
ATOM 775 C C . GLU A 1 99 ? 8.101 0.716 -0.951 1.00 97.06 99 GLU A C 1
ATOM 777 O O . GLU A 1 99 ? 9.258 0.296 -0.969 1.00 97.06 99 GLU A O 1
ATOM 782 N N . LYS A 1 100 ? 7.239 0.322 0.000 1.00 97.81 100 LYS A N 1
ATOM 783 C CA . LYS A 1 100 ? 7.635 -0.603 1.069 1.00 97.81 100 LYS A CA 1
ATOM 784 C C . LYS A 1 100 ? 8.017 -1.967 0.511 1.00 97.81 100 LYS A C 1
ATOM 786 O O . LYS A 1 100 ? 9.049 -2.506 0.905 1.00 97.81 100 LYS A O 1
ATOM 791 N N . ALA A 1 101 ? 7.236 -2.512 -0.420 1.00 97.62 101 ALA A N 1
ATOM 792 C CA . ALA A 1 101 ? 7.571 -3.750 -1.113 1.00 97.62 101 ALA A CA 1
ATOM 793 C C . ALA A 1 101 ? 8.923 -3.647 -1.831 1.00 97.62 101 ALA A C 1
ATOM 795 O O . ALA A 1 101 ? 9.723 -4.575 -1.734 1.00 97.62 101 ALA A O 1
ATOM 796 N N . ASN A 1 102 ? 9.222 -2.503 -2.450 1.00 97.00 102 ASN A N 1
ATOM 797 C CA . ASN A 1 102 ? 10.493 -2.253 -3.127 1.00 97.00 102 ASN A CA 1
ATOM 798 C C . ASN A 1 102 ? 11.700 -2.262 -2.177 1.00 97.00 102 ASN A C 1
ATOM 800 O O . ASN A 1 102 ? 12.771 -2.719 -2.561 1.00 97.00 102 ASN A O 1
ATOM 804 N N . THR A 1 103 ? 11.527 -1.841 -0.915 1.00 95.94 103 THR A N 1
ATOM 805 C CA . THR A 1 103 ? 12.595 -1.962 0.104 1.00 95.94 103 THR A CA 1
ATOM 806 C C . THR A 1 103 ? 12.948 -3.414 0.441 1.00 95.94 103 THR A C 1
ATOM 808 O O . THR A 1 103 ? 14.059 -3.686 0.887 1.00 95.94 103 THR A O 1
ATOM 811 N N . MET A 1 104 ? 12.015 -4.350 0.231 1.00 94.69 104 MET A N 1
ATOM 812 C CA . MET A 1 104 ? 12.190 -5.781 0.512 1.00 94.69 104 MET A CA 1
ATOM 813 C C . MET A 1 104 ? 12.572 -6.578 -0.742 1.00 94.69 104 MET A C 1
ATOM 815 O O . MET A 1 104 ? 13.312 -7.553 -0.651 1.00 94.69 104 MET A O 1
ATOM 819 N N . MET A 1 105 ? 12.054 -6.173 -1.903 1.00 94.94 105 MET A N 1
ATOM 820 C CA . MET A 1 105 ? 12.252 -6.801 -3.211 1.00 94.94 105 MET A CA 1
ATOM 821 C C . MET A 1 105 ? 12.527 -5.712 -4.257 1.00 94.94 105 MET A C 1
ATOM 823 O O . MET A 1 105 ? 11.596 -5.267 -4.938 1.00 94.94 105 MET A O 1
ATOM 827 N N . PRO A 1 106 ? 13.787 -5.257 -4.375 1.00 94.31 106 PRO A N 1
ATOM 828 C CA . PRO A 1 106 ? 14.151 -4.202 -5.313 1.00 94.31 106 PRO A CA 1
ATOM 829 C C . PRO A 1 106 ? 13.760 -4.544 -6.754 1.00 94.31 106 PRO A C 1
ATOM 831 O O . PRO A 1 106 ? 13.987 -5.662 -7.217 1.00 94.31 106 PRO A O 1
ATOM 834 N N . GLY A 1 107 ? 13.185 -3.569 -7.459 1.00 90.94 107 GLY A N 1
ATOM 835 C CA . GLY A 1 107 ? 12.740 -3.699 -8.851 1.00 90.94 107 GLY A CA 1
ATOM 836 C C . GLY A 1 107 ? 11.263 -4.073 -9.012 1.00 90.94 107 GLY A C 1
ATOM 837 O O . GLY A 1 107 ? 10.770 -4.127 -10.135 1.00 90.94 107 GLY A O 1
ATOM 838 N N . ILE A 1 108 ? 10.525 -4.303 -7.916 1.00 93.19 108 ILE A N 1
ATOM 839 C CA . ILE A 1 108 ? 9.075 -4.551 -7.993 1.00 93.19 108 ILE A CA 1
ATOM 840 C C . ILE A 1 108 ? 8.272 -3.275 -8.281 1.00 93.19 108 ILE A C 1
ATOM 842 O O . ILE A 1 108 ? 7.172 -3.355 -8.831 1.00 93.19 108 ILE A O 1
ATOM 846 N N . TYR A 1 109 ? 8.817 -2.113 -7.912 1.00 93.88 109 TYR A N 1
ATOM 847 C CA . TYR A 1 109 ? 8.211 -0.805 -8.126 1.00 93.88 109 TYR A CA 1
ATOM 848 C C . TYR A 1 109 ? 9.253 0.198 -8.623 1.00 93.88 109 TYR A C 1
ATOM 850 O O . TYR A 1 109 ? 10.351 0.294 -8.075 1.00 93.88 109 TYR A O 1
ATOM 858 N N . GLU A 1 110 ? 8.873 0.972 -9.635 1.00 90.94 110 GLU A N 1
ATOM 859 C CA . GLU A 1 110 ? 9.693 2.016 -10.232 1.00 90.94 110 GLU A CA 1
ATOM 860 C C . GLU A 1 110 ? 8.826 3.249 -10.531 1.00 90.94 110 GLU A C 1
ATOM 862 O O . GLU A 1 110 ? 8.112 3.323 -11.531 1.00 90.94 110 GLU A O 1
ATOM 867 N N . GLY A 1 111 ? 8.879 4.236 -9.632 1.00 83.88 111 GLY A N 1
ATOM 868 C CA . GLY A 1 111 ? 8.082 5.460 -9.747 1.00 83.88 111 GLY A CA 1
ATOM 869 C C . GLY A 1 111 ? 8.422 6.324 -10.969 1.00 83.88 111 GLY A C 1
ATOM 870 O O . GLY A 1 111 ? 7.557 7.060 -11.432 1.00 83.88 111 GLY A O 1
ATOM 871 N N . SER A 1 112 ? 9.638 6.214 -11.519 1.00 85.62 112 SER A N 1
ATOM 872 C CA . SER A 1 112 ? 10.086 6.941 -12.720 1.00 85.62 112 SER A CA 1
ATOM 873 C C . SER A 1 112 ? 9.409 6.495 -14.015 1.00 85.62 112 SER A C 1
ATOM 875 O O . SER A 1 112 ? 9.492 7.211 -15.006 1.00 85.62 112 SER A O 1
ATOM 877 N N . LEU A 1 113 ? 8.731 5.341 -14.023 1.00 87.19 113 LEU A N 1
ATOM 878 C CA . LEU A 1 113 ? 7.985 4.869 -15.194 1.00 87.19 113 LEU A CA 1
ATOM 879 C C . LEU A 1 113 ? 6.672 5.632 -15.409 1.00 87.19 113 LEU A C 1
ATOM 881 O O . LEU A 1 113 ? 6.069 5.525 -16.475 1.00 87.19 113 LEU A O 1
ATOM 885 N N . TYR A 1 114 ? 6.216 6.389 -14.408 1.00 85.44 114 TYR A N 1
ATOM 886 C CA . TYR A 1 114 ? 5.014 7.200 -14.532 1.00 85.44 114 TYR A CA 1
ATOM 887 C C . TYR A 1 114 ? 5.350 8.507 -15.251 1.00 85.44 114 TYR A C 1
ATOM 889 O O . TYR A 1 114 ? 6.233 9.229 -14.780 1.00 85.44 114 TYR A O 1
ATOM 897 N N . PRO A 1 115 ? 4.667 8.822 -16.368 1.00 79.56 115 PRO A N 1
ATOM 898 C CA . PRO A 1 115 ? 4.881 10.083 -17.060 1.00 79.56 115 PRO A CA 1
ATOM 899 C C . PRO A 1 115 ? 4.542 11.243 -16.126 1.00 79.56 115 PRO A C 1
ATOM 901 O O . PRO A 1 115 ? 3.653 11.138 -15.282 1.00 79.56 115 PRO A O 1
ATOM 904 N N . ASP A 1 116 ? 5.246 12.359 -16.274 1.00 77.12 116 ASP A N 1
ATOM 905 C CA . ASP A 1 116 ? 4.857 13.575 -15.578 1.00 77.12 116 ASP A CA 1
ATOM 906 C C . ASP A 1 116 ? 3.451 13.989 -16.055 1.00 77.12 116 ASP A C 1
ATOM 908 O O . ASP A 1 116 ? 3.171 13.992 -17.252 1.00 77.12 116 ASP A O 1
ATOM 912 N N . ASP A 1 117 ? 2.545 14.275 -15.113 1.00 63.34 117 ASP A N 1
ATOM 913 C CA . ASP A 1 117 ? 1.273 14.930 -15.431 1.00 63.34 117 ASP A CA 1
ATOM 914 C C . ASP A 1 117 ? 1.622 16.354 -15.925 1.00 63.34 117 ASP A C 1
ATOM 916 O O . ASP A 1 117 ? 2.066 17.166 -15.108 1.00 63.34 117 ASP A O 1
ATOM 920 N N . ASP A 1 118 ? 1.481 16.621 -17.232 1.00 49.84 118 ASP A N 1
ATOM 921 C CA . ASP A 1 118 ? 1.515 17.978 -17.821 1.00 49.84 118 ASP A CA 1
ATOM 922 C C . ASP A 1 118 ? 0.419 18.887 -17.224 1.00 49.84 118 ASP A C 1
ATOM 924 O O . ASP A 1 118 ? -0.743 18.423 -17.078 1.00 49.84 118 ASP A O 1
#

pLDDT: mean 93.26, std 9.11, range [43.09, 98.69]

Organism: Heterosigma akashiwo (NCBI:txid2829)

Foldseek 3Di:
DPDAAALVPAPADPVLLVCLLPDDFPFQCVSQPLCDPVLCVLCCVDPLRRNGPVSLLVVLVVQDDPPQAQRNSLRVQLVVSVVSPSDPNSNSNSNSSQSNVCSVPPPSHDNVVGDDDD